Protein AF-A0A8U0LFK6-F1 (afdb_monomer_lite)

Organism: Bifidobacterium longum subsp. infantis (NCBI:txid1682)

Secondary structure (DSSP, 8-state):
--HHHHHHHHHHHHS-HHHHHHHHHHHHHHHHHHHHHHHHHHHHHHHHHH--

Sequence (52 aa):
MPLGMLIFAPLADVIPISLVFIIGGVLTLPIGIYLFGQARRNVSAQVTRTAA

Foldseek 3Di:
DDPVCVVVVVVCVVQDPVNVCVVVCVVCVVVVVVVVVVVVVVVVVVVVVVVD

pLDDT: mean 85.79, std 7.8, range [61.0, 96.31]

Structure (mmCIF, N/CA/C/O backbone):
data_AF-A0A8U0LFK6-F1
#
_entry.id   AF-A0A8U0LFK6-F1
#
loop_
_atom_site.group_PDB
_atom_site.id
_atom_site.type_symbol
_atom_site.label_atom_id
_atom_site.label_alt_id
_atom_site.label_comp_id
_atom_site.label_asym_id
_atom_site.label_entity_id
_atom_site.label_seq_id
_atom_site.pdbx_PDB_ins_code
_atom_site.Cartn_x
_atom_site.Cartn_y
_atom_site.Cartn_z
_atom_site.occupancy
_atom_site.B_iso_or_equiv
_atom_site.auth_seq_id
_atom_site.auth_comp_id
_atom_site.auth_asym_id
_atom_site.auth_atom_id
_atom_site.pdbx_PDB_model_num
ATOM 1 N N . MET A 1 1 ? 31.404 0.936 -19.117 1.00 70.00 1 MET A N 1
ATOM 2 C CA . MET A 1 1 ? 30.038 1.118 -18.573 1.00 70.00 1 MET A CA 1
ATOM 3 C C . MET A 1 1 ? 29.919 0.300 -17.293 1.00 70.00 1 MET A C 1
ATOM 5 O O . MET A 1 1 ? 30.332 -0.854 -17.324 1.00 70.00 1 MET A O 1
ATOM 9 N N . PRO A 1 2 ? 29.479 0.888 -16.166 1.00 88.12 2 PRO A N 1
ATOM 10 C CA . PRO A 1 2 ? 29.436 0.192 -14.879 1.00 88.12 2 PRO A CA 1
ATOM 11 C C . PRO A 1 2 ? 28.438 -0.976 -14.921 1.00 88.12 2 PRO A C 1
ATOM 13 O O . PRO A 1 2 ? 27.295 -0.797 -15.330 1.00 88.12 2 PRO A O 1
ATOM 16 N N . LEU A 1 3 ? 28.871 -2.165 -14.488 1.00 83.31 3 LEU A N 1
ATOM 17 C CA . LEU A 1 3 ? 28.109 -3.426 -14.543 1.00 83.31 3 LEU A CA 1
ATOM 18 C C . LEU A 1 3 ? 26.717 -3.331 -13.899 1.00 83.31 3 LEU A C 1
ATOM 20 O O . LEU A 1 3 ? 25.759 -3.887 -14.425 1.00 83.31 3 LEU A O 1
ATOM 24 N N . GLY A 1 4 ? 26.584 -2.568 -12.809 1.00 79.31 4 GLY A N 1
ATOM 25 C CA . GLY A 1 4 ? 25.291 -2.334 -12.163 1.00 79.31 4 GLY A CA 1
ATOM 26 C C . GLY A 1 4 ? 24.282 -1.636 -13.079 1.00 79.31 4 GLY A C 1
ATOM 27 O O . GLY A 1 4 ? 23.113 -1.999 -13.096 1.00 79.31 4 GLY A O 1
ATOM 28 N N . MET A 1 5 ? 24.720 -0.693 -13.912 1.00 86.12 5 MET A N 1
ATOM 29 C CA . MET A 1 5 ? 23.827 0.059 -14.798 1.00 86.12 5 MET A CA 1
ATOM 3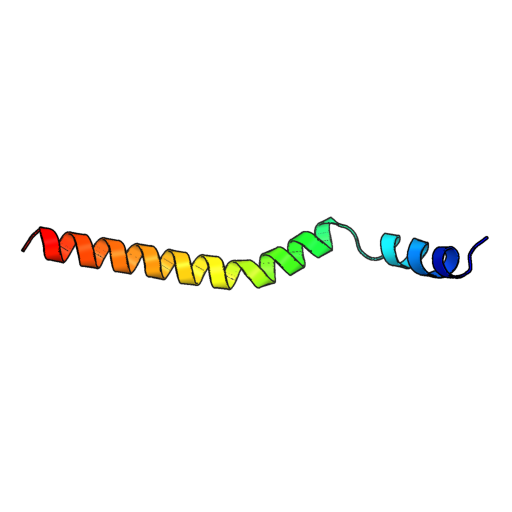0 C C . MET A 1 5 ? 23.230 -0.822 -15.905 1.00 86.12 5 MET A C 1
ATOM 32 O O . MET A 1 5 ? 22.097 -0.595 -16.309 1.00 86.12 5 MET A O 1
ATOM 36 N N . LEU A 1 6 ? 23.946 -1.866 -16.336 1.00 82.94 6 LEU A N 1
ATOM 37 C CA . LEU A 1 6 ? 23.456 -2.832 -17.328 1.00 82.94 6 LEU A CA 1
ATOM 38 C C . LEU A 1 6 ? 22.333 -3.729 -16.788 1.00 82.94 6 LEU A C 1
ATOM 40 O O . LEU A 1 6 ? 21.516 -4.209 -17.566 1.00 82.94 6 LEU A O 1
ATOM 44 N N . ILE A 1 7 ? 22.287 -3.945 -15.472 1.00 81.81 7 ILE A N 1
ATOM 45 C CA . ILE A 1 7 ? 21.282 -4.792 -14.820 1.00 81.81 7 ILE A CA 1
ATOM 46 C C . ILE A 1 7 ? 20.117 -3.931 -14.321 1.00 81.81 7 ILE A C 1
ATOM 48 O O . ILE A 1 7 ? 18.962 -4.229 -14.594 1.00 81.81 7 ILE A O 1
ATOM 52 N N . PHE A 1 8 ? 20.397 -2.824 -13.633 1.00 77.25 8 PHE A N 1
ATOM 53 C CA . PHE A 1 8 ? 19.355 -2.007 -13.008 1.00 77.25 8 PHE A CA 1
ATOM 54 C C . PHE A 1 8 ? 18.543 -1.164 -13.997 1.00 77.25 8 PHE A C 1
ATOM 56 O O . PHE A 1 8 ? 17.372 -0.912 -13.729 1.00 77.25 8 PHE A O 1
ATOM 63 N N . ALA A 1 9 ? 19.113 -0.757 -15.137 1.00 78.19 9 ALA A N 1
ATOM 64 C CA . ALA A 1 9 ? 18.377 0.008 -16.146 1.00 78.19 9 ALA A CA 1
ATOM 65 C C . ALA A 1 9 ? 17.176 -0.762 -16.738 1.00 78.19 9 ALA A C 1
ATOM 67 O O . ALA A 1 9 ? 16.073 -0.221 -16.700 1.00 78.19 9 ALA A O 1
ATOM 68 N N . PRO A 1 10 ? 17.316 -2.018 -17.212 1.00 79.44 10 PRO A N 1
ATOM 69 C CA . PRO A 1 10 ? 16.161 -2.785 -17.674 1.00 79.44 10 PRO A CA 1
ATOM 70 C C . PRO A 1 10 ? 15.215 -3.177 -16.531 1.00 79.44 10 PRO A C 1
ATOM 72 O O . PRO A 1 10 ? 14.007 -3.187 -16.732 1.00 79.44 10 PRO A O 1
ATOM 75 N N . LEU A 1 11 ? 15.711 -3.440 -15.313 1.00 74.31 11 LEU A N 1
ATOM 76 C CA . LEU A 1 11 ? 14.823 -3.705 -14.168 1.00 74.31 11 LEU A CA 1
ATOM 77 C C . LEU A 1 11 ? 13.936 -2.501 -13.811 1.00 74.31 11 LEU A C 1
ATOM 79 O O . LEU A 1 11 ? 12.777 -2.689 -13.442 1.00 74.31 11 LEU A O 1
ATOM 83 N N . ALA A 1 12 ? 14.465 -1.282 -13.924 1.00 74.44 12 ALA A N 1
ATOM 84 C CA . ALA A 1 12 ? 13.700 -0.058 -13.706 1.00 74.44 12 ALA A CA 1
ATOM 85 C C . ALA A 1 12 ? 12.655 0.194 -14.808 1.00 74.44 12 ALA A C 1
ATOM 87 O O . ALA A 1 12 ? 11.632 0.813 -14.534 1.00 74.44 12 ALA A O 1
ATOM 88 N N . ASP A 1 13 ? 12.887 -0.307 -16.024 1.00 79.62 13 ASP A N 1
ATOM 89 C CA . ASP A 1 13 ? 11.952 -0.199 -17.152 1.00 79.62 13 ASP A CA 1
ATOM 90 C C . ASP A 1 13 ? 10.805 -1.227 -17.060 1.00 79.62 13 ASP A C 1
ATOM 92 O O . ASP A 1 13 ? 9.666 -0.953 -17.432 1.00 79.62 13 ASP A O 1
ATOM 96 N N . VAL A 1 14 ? 11.074 -2.402 -16.474 1.00 83.69 14 VAL A N 1
ATOM 97 C CA . VAL A 1 14 ? 10.074 -3.469 -16.270 1.00 83.69 14 VAL A CA 1
ATOM 98 C C . VAL A 1 14 ? 9.022 -3.099 -15.217 1.00 83.69 14 VAL A C 1
ATOM 100 O O . VAL A 1 14 ? 7.887 -3.575 -15.292 1.00 83.69 14 VAL A O 1
ATOM 103 N N . ILE A 1 15 ? 9.371 -2.271 -14.227 1.00 84.94 15 ILE A N 1
ATOM 104 C CA . ILE A 1 15 ? 8.466 -1.886 -13.137 1.00 84.94 15 ILE A CA 1
ATOM 105 C C . ILE A 1 15 ? 8.013 -0.437 -13.346 1.00 84.94 15 ILE A C 1
ATOM 107 O O . ILE A 1 15 ? 8.694 0.492 -12.908 1.00 84.94 15 ILE A O 1
ATOM 111 N N . PRO A 1 16 ? 6.842 -0.203 -13.964 1.00 87.00 16 PRO A N 1
ATOM 112 C CA . PRO A 1 16 ? 6.355 1.153 -14.137 1.00 87.00 16 PRO A CA 1
ATOM 113 C C . PRO A 1 16 ? 6.026 1.780 -12.775 1.00 87.00 16 PRO A C 1
ATOM 115 O O . PRO A 1 16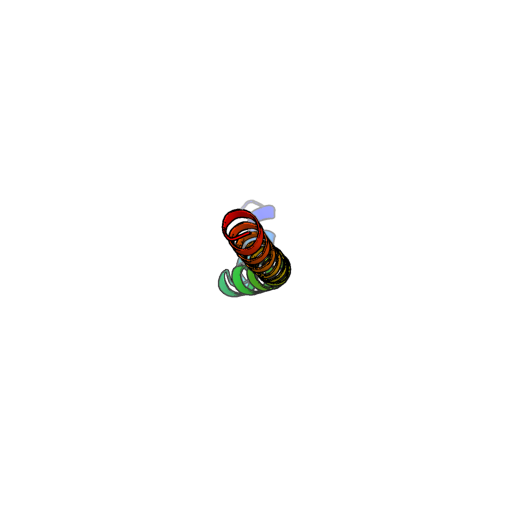 ? 5.473 1.132 -11.883 1.00 87.00 16 PRO A O 1
ATOM 118 N N . ILE A 1 17 ? 6.306 3.079 -12.625 1.00 85.88 17 ILE A N 1
ATOM 119 C CA . ILE A 1 17 ? 6.025 3.851 -11.397 1.00 85.88 17 ILE A CA 1
ATOM 120 C C . ILE A 1 17 ? 4.544 3.735 -10.991 1.00 85.88 17 ILE A C 1
ATOM 122 O O . ILE A 1 17 ? 4.222 3.671 -9.804 1.00 85.88 17 ILE A O 1
ATOM 126 N N . SER A 1 18 ? 3.639 3.640 -11.970 1.00 88.50 18 SER A N 1
ATOM 127 C CA . SER A 1 18 ? 2.211 3.402 -11.740 1.00 88.50 18 SER A CA 1
ATOM 128 C C . SER A 1 18 ? 1.943 2.100 -10.983 1.00 88.50 18 SER A C 1
ATOM 130 O O . SER A 1 18 ? 1.105 2.086 -10.086 1.00 88.50 18 SER A O 1
ATOM 132 N N . LEU A 1 19 ? 2.674 1.024 -11.276 1.00 91.06 19 LEU A N 1
ATOM 133 C CA . LEU A 1 19 ? 2.529 -0.265 -10.601 1.00 91.06 19 LEU A CA 1
ATOM 134 C C . LEU A 1 19 ? 3.013 -0.188 -9.151 1.00 91.06 19 LEU A C 1
ATOM 136 O O . LEU A 1 19 ? 2.352 -0.724 -8.265 1.00 91.06 19 LEU A O 1
ATOM 140 N N . VAL A 1 20 ? 4.095 0.548 -8.882 1.00 90.62 20 VAL A N 1
ATOM 141 C CA . VAL A 1 20 ? 4.564 0.807 -7.508 1.00 90.62 20 VAL A CA 1
ATOM 142 C C . VAL A 1 20 ? 3.497 1.549 -6.703 1.00 90.62 20 VAL A C 1
ATOM 144 O O . VAL A 1 20 ? 3.195 1.161 -5.575 1.00 90.62 20 VAL A O 1
ATOM 147 N N . PHE A 1 21 ? 2.874 2.570 -7.297 1.00 92.69 21 PHE A N 1
ATOM 148 C CA . PHE A 1 21 ? 1.772 3.302 -6.671 1.00 92.69 21 PHE A CA 1
ATOM 149 C C . PHE A 1 21 ? 0.536 2.434 -6.445 1.00 92.69 21 PHE A C 1
ATOM 151 O O . PHE A 1 21 ? -0.082 2.531 -5.388 1.00 92.69 21 PHE A O 1
ATOM 158 N N . ILE A 1 22 ? 0.182 1.574 -7.401 1.00 94.81 22 ILE A N 1
ATOM 159 C CA . ILE A 1 22 ? -0.951 0.656 -7.257 1.00 94.81 22 ILE A CA 1
ATOM 160 C C . ILE A 1 22 ? -0.678 -0.332 -6.122 1.00 94.81 22 ILE A C 1
ATOM 162 O O . ILE A 1 22 ? -1.520 -0.474 -5.243 1.00 94.81 22 ILE A O 1
ATOM 166 N N . ILE A 1 23 ? 0.496 -0.966 -6.076 1.00 94.81 23 ILE A N 1
ATOM 167 C CA . ILE A 1 23 ? 0.832 -1.928 -5.017 1.00 94.81 23 ILE A CA 1
ATOM 168 C C . ILE A 1 23 ? 0.924 -1.234 -3.658 1.00 94.81 23 ILE A C 1
ATOM 170 O O . ILE A 1 23 ? 0.275 -1.663 -2.706 1.00 94.81 23 ILE A O 1
ATOM 174 N N . GLY A 1 24 ? 1.686 -0.143 -3.556 1.00 94.25 24 GLY A N 1
ATOM 175 C CA . GLY A 1 24 ? 1.827 0.608 -2.307 1.00 94.25 24 GLY A CA 1
ATOM 176 C C . GLY A 1 24 ? 0.488 1.165 -1.818 1.00 94.25 24 GLY A C 1
ATOM 177 O O . GLY A 1 24 ? 0.170 1.084 -0.629 1.00 94.25 24 GLY A O 1
ATOM 178 N N . GLY A 1 25 ? -0.331 1.655 -2.749 1.00 94.25 25 GLY A N 1
ATOM 179 C CA . GLY A 1 25 ? -1.694 2.106 -2.504 1.00 94.25 25 GLY A CA 1
ATOM 180 C C . GLY A 1 25 ? -2.579 0.976 -1.992 1.00 94.25 25 GLY A C 1
ATOM 181 O O . GLY A 1 25 ? -3.150 1.114 -0.920 1.00 94.25 25 GLY A O 1
ATOM 182 N N . VAL A 1 26 ? -2.642 -0.163 -2.686 1.00 96.31 26 VAL A N 1
ATOM 183 C CA . VAL A 1 26 ? -3.440 -1.339 -2.289 1.00 96.31 26 VAL A CA 1
ATOM 184 C C . VAL A 1 26 ? -2.997 -1.908 -0.941 1.00 96.31 26 VAL A C 1
ATOM 186 O O . VAL A 1 26 ? -3.845 -2.355 -0.176 1.00 96.31 26 VAL A O 1
ATOM 189 N N . LEU A 1 27 ? -1.706 -1.862 -0.610 1.00 94.56 27 LEU A N 1
ATOM 190 C CA . LEU A 1 27 ? -1.209 -2.296 0.700 1.00 94.56 27 LEU A CA 1
ATOM 191 C C . LEU A 1 27 ? -1.559 -1.305 1.824 1.00 94.56 27 LEU A C 1
ATOM 193 O O . LEU A 1 27 ? -1.825 -1.723 2.950 1.00 94.56 27 LEU A O 1
ATOM 197 N N . THR A 1 28 ? -1.597 -0.002 1.532 1.00 93.81 28 THR A N 1
ATOM 198 C CA . THR A 1 28 ? -1.877 1.053 2.527 1.00 93.81 28 THR A CA 1
ATOM 199 C C . THR A 1 28 ? -3.378 1.314 2.705 1.00 93.81 28 THR A C 1
ATOM 201 O O . THR A 1 28 ? -3.837 1.657 3.798 1.00 93.81 28 THR A O 1
ATOM 204 N N . LEU A 1 29 ? -4.170 1.123 1.649 1.00 95.06 29 LEU A N 1
ATOM 205 C CA . LEU A 1 29 ? -5.603 1.415 1.608 1.00 95.06 29 LEU A CA 1
ATOM 206 C C . LEU A 1 29 ? -6.413 0.706 2.713 1.00 95.06 29 LEU A C 1
ATOM 208 O O . LEU A 1 29 ? -7.229 1.380 3.343 1.00 95.06 29 LEU A O 1
ATOM 212 N N . PRO A 1 30 ? -6.197 -0.588 3.033 1.00 91.75 30 PRO A N 1
ATOM 213 C CA . PRO A 1 30 ? -6.944 -1.288 4.076 1.00 91.75 30 PRO A CA 1
ATOM 214 C C . PRO A 1 30 ? -6.745 -0.657 5.454 1.00 91.75 30 PRO A C 1
ATOM 216 O O . PRO A 1 30 ? -7.700 -0.510 6.216 1.00 91.75 30 PRO A O 1
ATOM 219 N N . ILE A 1 31 ? -5.514 -0.231 5.749 1.00 94.19 31 ILE A N 1
ATOM 220 C CA . ILE A 1 31 ? -5.171 0.453 6.998 1.00 94.19 31 ILE A CA 1
ATOM 221 C C . ILE A 1 31 ? -5.893 1.802 7.046 1.00 94.19 31 ILE A C 1
ATOM 223 O O . ILE A 1 31 ? -6.535 2.120 8.046 1.00 94.19 31 ILE A O 1
ATOM 227 N N . GLY A 1 32 ? -5.868 2.561 5.947 1.00 92.06 32 GLY A N 1
ATOM 228 C CA . GLY A 1 32 ? -6.597 3.825 5.833 1.00 92.06 32 GLY A CA 1
ATOM 229 C C . GLY A 1 32 ? -8.103 3.667 6.067 1.00 92.06 32 GLY A C 1
ATOM 230 O O . GLY A 1 32 ? -8.683 4.415 6.854 1.00 92.06 32 GLY A O 1
ATOM 231 N N . ILE A 1 33 ? -8.732 2.657 5.456 1.00 95.12 33 ILE A N 1
ATOM 232 C CA . ILE A 1 33 ? -10.162 2.357 5.639 1.00 95.12 33 ILE A CA 1
ATOM 233 C C . ILE A 1 33 ? -10.455 1.974 7.094 1.00 95.12 33 ILE A C 1
ATOM 235 O O . ILE A 1 33 ? -11.421 2.466 7.685 1.00 95.12 33 ILE A O 1
ATOM 239 N N . TYR A 1 34 ? -9.618 1.125 7.692 1.00 93.50 34 TYR A N 1
ATOM 240 C CA . TYR A 1 34 ? -9.777 0.693 9.077 1.00 93.50 34 TYR A CA 1
ATOM 241 C C . TYR A 1 34 ? -9.703 1.871 10.055 1.00 93.50 34 TYR A C 1
ATOM 243 O O . TYR A 1 34 ? -10.588 2.035 10.903 1.00 93.50 34 TYR A O 1
ATOM 251 N N . LEU A 1 35 ? -8.686 2.724 9.907 1.00 94.88 35 LEU A N 1
ATOM 252 C CA . LEU A 1 35 ? -8.502 3.911 10.739 1.00 94.88 35 LEU A CA 1
ATOM 253 C C . LEU A 1 35 ? -9.630 4.923 10.531 1.00 94.88 35 LEU A C 1
ATOM 255 O O . LEU A 1 35 ? -10.137 5.475 11.505 1.00 94.88 35 LEU A O 1
ATOM 259 N N . PHE A 1 36 ? -10.086 5.121 9.294 1.00 92.62 36 PHE A N 1
ATOM 260 C CA . PHE 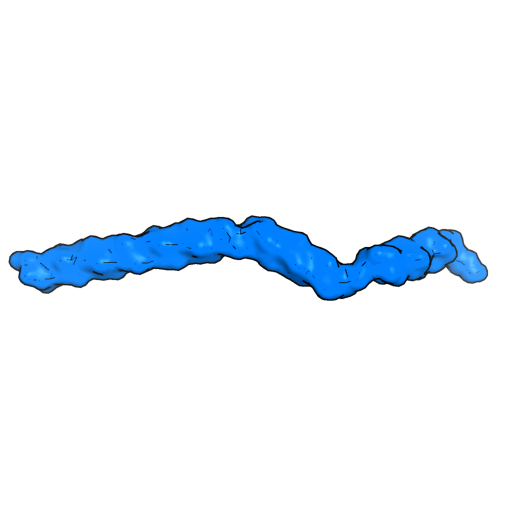A 1 36 ? -11.210 6.005 8.994 1.00 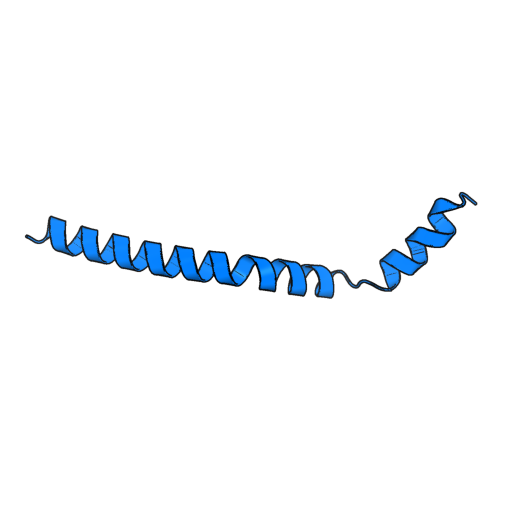92.62 36 PHE A CA 1
ATOM 261 C C . PHE A 1 36 ? -12.517 5.520 9.641 1.00 92.62 36 PHE A C 1
ATOM 263 O O . PHE A 1 36 ? -13.247 6.302 10.258 1.00 92.62 36 PHE A O 1
ATOM 270 N N . GLY A 1 37 ? -12.796 4.216 9.566 1.00 91.38 37 GLY A N 1
ATOM 271 C CA . GLY A 1 37 ? -13.945 3.604 10.233 1.00 91.38 37 GLY A CA 1
ATOM 272 C C . GLY A 1 37 ? -13.852 3.676 11.760 1.00 91.38 37 GLY A C 1
ATOM 273 O O . GLY A 1 37 ? -14.857 3.904 12.436 1.00 91.38 37 GLY A O 1
ATOM 274 N N . GLN A 1 38 ? -12.655 3.518 12.330 1.00 91.62 38 GLN A N 1
ATOM 275 C CA . GLN A 1 38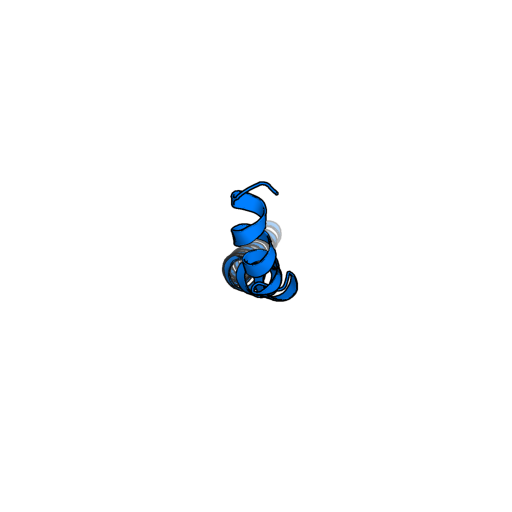 ? -12.416 3.754 13.756 1.00 91.62 38 GLN A CA 1
ATOM 276 C C . GLN A 1 38 ? -12.654 5.216 14.143 1.00 91.62 38 GLN A C 1
ATOM 278 O O . GLN A 1 38 ? -13.412 5.473 15.075 1.00 91.62 38 GLN A O 1
ATOM 283 N N . ALA A 1 39 ? -12.071 6.171 13.417 1.00 89.44 39 ALA A N 1
ATOM 284 C CA . ALA A 1 39 ? -12.231 7.597 13.680 1.00 89.44 39 ALA A CA 1
ATOM 285 C C . ALA A 1 39 ? -13.710 8.005 13.667 1.00 89.44 39 ALA A C 1
ATOM 287 O O . ALA A 1 39 ? -14.170 8.650 14.606 1.00 89.44 39 ALA A O 1
ATOM 288 N N . ARG A 1 40 ? -14.488 7.545 12.675 1.00 88.31 40 ARG A N 1
ATOM 289 C CA . ARG A 1 40 ? -15.941 7.780 12.637 1.00 88.31 40 ARG A CA 1
ATOM 290 C C . ARG A 1 40 ? -16.654 7.243 13.876 1.00 88.31 40 ARG A C 1
ATOM 292 O O . ARG A 1 40 ? -17.430 7.974 14.483 1.00 88.31 40 ARG A O 1
ATOM 299 N N . ARG A 1 41 ? -16.377 5.998 14.277 1.00 87.19 41 ARG A N 1
ATOM 300 C CA . ARG A 1 41 ? -16.994 5.393 15.472 1.00 87.19 41 ARG A CA 1
ATOM 301 C C . ARG A 1 41 ? -16.629 6.144 16.754 1.00 87.19 41 ARG A C 1
ATOM 303 O O . ARG A 1 41 ? -17.501 6.381 17.584 1.00 87.19 41 ARG A O 1
ATOM 310 N N . ASN A 1 42 ? -15.370 6.556 16.889 1.00 85.69 42 ASN A N 1
ATOM 311 C CA . ASN A 1 42 ? -14.888 7.320 18.039 1.00 85.69 42 ASN A CA 1
ATOM 312 C C . ASN A 1 42 ? -15.540 8.708 18.121 1.00 85.69 42 ASN A C 1
ATOM 314 O O . ASN A 1 42 ? -15.941 9.125 19.207 1.00 85.69 42 ASN A O 1
ATOM 318 N N . VAL A 1 43 ? -15.717 9.389 16.984 1.00 84.38 43 VAL A N 1
ATOM 319 C CA . VAL A 1 43 ? -16.428 10.676 16.911 1.00 84.38 43 VAL A CA 1
ATOM 320 C C . VAL A 1 43 ? -17.896 10.511 17.300 1.00 84.38 43 VAL A C 1
ATOM 322 O O . VAL A 1 43 ? -18.379 11.260 18.146 1.00 84.38 43 VAL A O 1
ATOM 325 N N . SER A 1 44 ? -18.600 9.507 16.765 1.00 80.62 44 SER A N 1
ATOM 326 C CA . SER A 1 44 ? -19.993 9.234 17.150 1.00 80.62 44 SER A CA 1
ATOM 327 C C . SER A 1 44 ? -20.129 8.952 18.649 1.00 80.62 44 SER A C 1
ATOM 329 O O . SER A 1 44 ? -20.993 9.527 19.304 1.00 80.62 44 SER A O 1
ATOM 331 N N . ALA A 1 45 ? -19.235 8.135 19.214 1.00 78.88 45 ALA A N 1
ATOM 332 C CA . ALA A 1 45 ? -19.231 7.824 20.643 1.00 78.88 45 ALA A CA 1
ATOM 333 C C . ALA A 1 45 ? -18.907 9.042 21.526 1.00 78.88 45 ALA A C 1
ATOM 335 O O . ALA A 1 45 ? -19.393 9.128 22.654 1.00 78.88 45 ALA A O 1
ATOM 336 N N . GLN A 1 46 ? -18.083 9.976 21.042 1.00 81.50 46 GLN A N 1
ATOM 337 C CA . GLN A 1 46 ? -17.819 11.235 21.734 1.00 81.50 46 GLN A CA 1
ATOM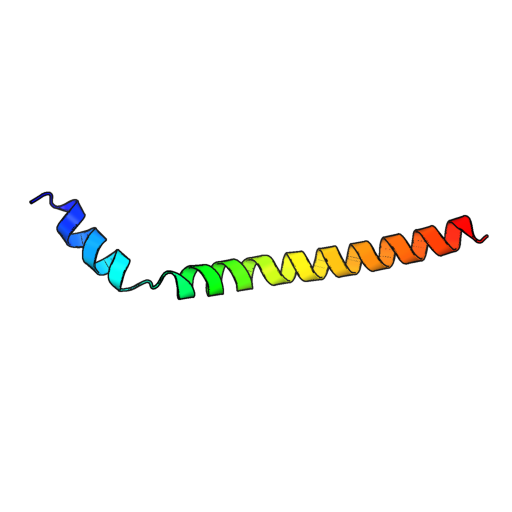 338 C C . GLN A 1 46 ? -19.061 12.125 21.737 1.00 81.50 46 GLN A C 1
ATOM 340 O O . GLN A 1 46 ? -19.450 12.580 22.804 1.00 81.50 46 GLN A O 1
ATOM 345 N N . VAL A 1 47 ? -19.715 12.313 20.587 1.00 81.19 47 VAL A N 1
ATOM 346 C CA . VAL A 1 47 ? -20.937 13.130 20.483 1.00 81.19 47 VAL A CA 1
ATOM 347 C C . VAL A 1 47 ? -22.036 12.611 21.413 1.00 81.19 47 VAL A C 1
ATOM 349 O O . VAL A 1 47 ? -22.648 13.403 22.121 1.00 81.19 47 VAL A O 1
ATOM 352 N N . THR A 1 48 ? -22.245 11.292 21.482 1.00 81.69 48 THR A N 1
ATOM 353 C CA . THR A 1 48 ? -23.220 10.691 22.410 1.00 81.69 48 THR A CA 1
ATOM 354 C C . THR A 1 48 ? -22.886 10.960 23.880 1.00 81.69 48 THR A C 1
ATOM 356 O O . THR A 1 48 ? -23.796 11.166 24.671 1.00 81.69 48 THR A O 1
ATOM 359 N N . ARG A 1 49 ? -21.600 10.992 24.254 1.00 78.94 49 ARG A N 1
ATOM 360 C CA . ARG A 1 49 ? -21.168 11.292 25.630 1.00 78.94 49 ARG A CA 1
ATOM 361 C C . ARG A 1 49 ? -21.292 12.765 26.002 1.00 78.94 49 ARG A C 1
ATOM 363 O O . ARG A 1 49 ? -21.523 13.048 27.164 1.00 78.94 49 ARG A O 1
ATOM 370 N N . THR A 1 50 ? -21.110 13.686 25.058 1.00 77.38 50 THR A N 1
ATOM 371 C CA . THR A 1 50 ? -21.279 15.125 25.322 1.00 77.38 50 THR A CA 1
ATOM 372 C C . THR A 1 50 ? -22.748 15.555 25.330 1.00 77.38 50 THR A C 1
ATOM 374 O O . THR A 1 50 ? -23.058 16.636 25.817 1.00 77.38 50 THR A O 1
ATOM 377 N N . ALA A 1 51 ? -23.633 14.750 24.738 1.00 70.50 51 ALA A N 1
ATOM 378 C CA . ALA A 1 51 ? -25.068 15.013 24.653 1.00 70.50 51 ALA A CA 1
ATOM 379 C C . ALA A 1 51 ? -25.896 14.353 25.777 1.00 70.50 51 ALA A C 1
ATOM 381 O O . ALA A 1 51 ? -27.108 14.562 25.814 1.00 70.50 51 ALA A O 1
ATOM 382 N N . ALA A 1 52 ? -25.264 13.551 26.641 1.00 61.00 52 ALA A N 1
ATOM 383 C CA . ALA A 1 52 ? -25.850 12.942 27.838 1.00 61.00 52 ALA A CA 1
ATOM 384 C C . ALA A 1 52 ? -25.465 13.745 29.086 1.00 61.00 52 ALA A C 1
ATOM 386 O O . ALA A 1 52 ? -26.311 13.827 30.001 1.00 61.00 52 ALA A O 1
#

Radius of gyration: 22.04 Å; chains: 1; bounding box: 56×20×46 Å